Protein AF-A0A6C9QBT0-F1 (afdb_monomer_lite)

Secondary structure (DSSP, 8-state):
-HHHHHHHHTSTT---HHHHHHHHHHHHHHHHHHHTTS-TTSHHHHHHHHHHHHHHHHHHHHHHHHHT--TT--HHHHHHHHHHHHHHHHHHHHHHH-

pLDDT: mean 93.36, std 4.86, range [68.44, 98.25]

Foldseek 3Di:
DVVVVVCVCPDPPDPDSVVVVVVCCVVVVVLVVVVVPDDPVCVVVNVLQVQLVVLVVLQVVLVVCVVPPDPDDDPVVVVVSPVVSVVSNVVSNVSNVD

Sequence (98 aa):
MAIALIATIFGPDTGNVGWILLAMVIGGAIGIRLAKKVEMTEMPELVAILHSFVGLAAVLVGFNSYLHHDAGMAPILVNIHLTEVFLGIFIGAVTFTG

Organism: Escherichia coli (NCBI:txid562)

Structure (mmCIF, N/CA/C/O backbone):
data_AF-A0A6C9QBT0-F1
#
_entry.id   AF-A0A6C9QBT0-F1
#
loop_
_atom_site.group_PDB
_atom_site.id
_atom_site.type_symbol
_atom_site.label_atom_id
_atom_site.label_alt_id
_atom_site.label_comp_id
_atom_site.label_asym_id
_atom_site.label_entity_id
_atom_site.label_seq_id
_atom_site.pdbx_PDB_ins_code
_atom_site.Cartn_x
_atom_site.Cartn_y
_atom_site.Cartn_z
_atom_site.occupancy
_atom_site.B_iso_or_equiv
_atom_site.auth_seq_id
_atom_site.auth_comp_id
_atom_site.auth_asym_id
_atom_site.auth_atom_id
_atom_site.pdbx_PDB_model_num
ATOM 1 N N .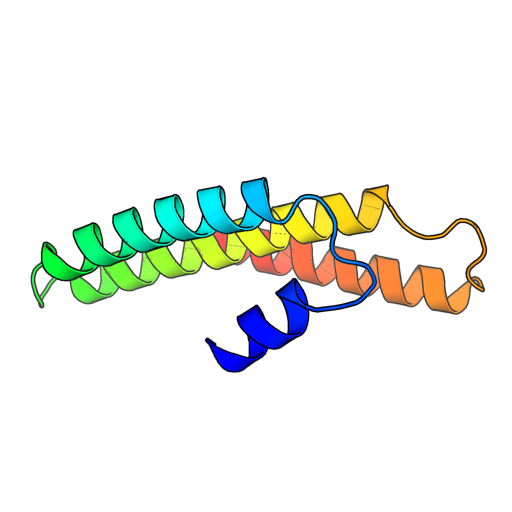 MET A 1 1 ? -10.219 8.470 -3.468 1.00 89.38 1 MET A N 1
ATOM 2 C CA . MET A 1 1 ? -9.833 7.076 -3.787 1.00 89.38 1 MET A CA 1
ATOM 3 C C . MET A 1 1 ? -10.612 6.469 -4.946 1.00 89.38 1 MET A C 1
ATOM 5 O O . MET A 1 1 ? -9.960 6.007 -5.867 1.00 89.38 1 MET A O 1
ATOM 9 N N . ALA A 1 2 ? -11.954 6.492 -4.959 1.00 92.75 2 ALA A N 1
ATOM 10 C CA . ALA A 1 2 ? -12.741 5.835 -6.018 1.00 92.75 2 ALA A CA 1
ATOM 11 C C . ALA A 1 2 ? -12.336 6.238 -7.452 1.00 92.75 2 ALA A C 1
ATOM 13 O O . ALA A 1 2 ? -12.124 5.369 -8.286 1.00 92.75 2 ALA A O 1
ATOM 14 N N . ILE A 1 3 ? -12.143 7.537 -7.714 1.00 95.31 3 ILE A N 1
ATOM 15 C CA . ILE A 1 3 ? -11.722 8.033 -9.037 1.00 95.31 3 ILE A CA 1
ATOM 16 C C . ILE A 1 3 ? -10.363 7.452 -9.456 1.00 95.31 3 ILE A C 1
ATOM 18 O O . ILE A 1 3 ? -10.228 6.998 -10.583 1.00 95.31 3 ILE A O 1
ATOM 22 N N . ALA A 1 4 ? -9.379 7.423 -8.550 1.00 93.56 4 ALA A N 1
ATOM 23 C CA . ALA A 1 4 ? -8.054 6.875 -8.841 1.00 93.56 4 ALA A CA 1
ATOM 24 C C . ALA A 1 4 ? -8.125 5.379 -9.179 1.00 93.56 4 ALA A C 1
ATOM 26 O O . ALA A 1 4 ? -7.560 4.956 -10.177 1.00 93.56 4 ALA A O 1
ATOM 27 N N . LEU A 1 5 ? -8.887 4.598 -8.404 1.00 93.88 5 LEU A N 1
ATOM 28 C CA . LEU A 1 5 ? -9.076 3.167 -8.663 1.00 93.88 5 LEU A CA 1
ATOM 29 C C . LEU A 1 5 ? -9.723 2.914 -10.027 1.00 93.88 5 LEU A C 1
ATOM 31 O O . LEU A 1 5 ? -9.268 2.046 -10.764 1.00 93.88 5 LEU A O 1
ATOM 35 N N . ILE A 1 6 ? -10.754 3.688 -10.377 1.00 93.69 6 ILE A N 1
ATOM 36 C CA . ILE A 1 6 ? -11.409 3.593 -11.687 1.00 93.69 6 ILE A CA 1
ATOM 37 C C . ILE A 1 6 ? -10.406 3.941 -12.792 1.00 93.69 6 ILE A C 1
ATOM 39 O O . ILE A 1 6 ? -10.236 3.161 -13.722 1.00 93.69 6 ILE A O 1
ATOM 43 N N . ALA A 1 7 ? -9.700 5.067 -12.674 1.00 94.38 7 ALA A N 1
ATOM 44 C CA . ALA A 1 7 ? -8.721 5.483 -13.673 1.00 94.38 7 ALA A CA 1
ATOM 45 C C . ALA A 1 7 ? -7.620 4.430 -13.888 1.00 94.38 7 ALA A C 1
ATOM 47 O O . ALA A 1 7 ? -7.277 4.144 -15.031 1.00 94.38 7 ALA A O 1
ATOM 48 N N . THR A 1 8 ? -7.110 3.816 -12.815 1.00 93.25 8 THR A N 1
ATOM 49 C CA . THR A 1 8 ? -6.099 2.758 -12.914 1.00 93.25 8 THR A CA 1
ATOM 50 C C . THR A 1 8 ? -6.669 1.492 -13.548 1.00 93.25 8 THR A C 1
ATOM 52 O O . THR A 1 8 ? -6.073 0.988 -14.487 1.00 93.25 8 THR A O 1
ATOM 55 N N . ILE A 1 9 ? -7.834 1.002 -13.107 1.00 93.44 9 ILE A N 1
ATOM 56 C CA . ILE A 1 9 ? -8.418 -0.255 -13.615 1.00 93.44 9 ILE A CA 1
ATOM 57 C C . ILE A 1 9 ? -8.737 -0.184 -15.115 1.00 93.44 9 ILE A C 1
ATOM 59 O O . ILE A 1 9 ? -8.577 -1.178 -15.819 1.00 93.44 9 ILE A O 1
ATOM 63 N N . PHE A 1 10 ? -9.181 0.976 -15.605 1.00 93.19 10 PHE A N 1
ATOM 64 C CA . PHE A 1 10 ? -9.486 1.193 -17.024 1.00 93.19 10 PHE A CA 1
ATOM 65 C C . PHE A 1 10 ? -8.275 1.668 -17.849 1.00 93.19 10 PHE A C 1
ATOM 67 O O . PHE A 1 10 ? -8.432 2.007 -19.023 1.00 93.19 10 PHE A O 1
ATOM 74 N N . GLY A 1 11 ? -7.076 1.701 -17.259 1.00 93.00 11 GLY A N 1
ATOM 75 C CA . GLY A 1 11 ? -5.840 2.040 -17.961 1.00 93.00 11 GLY A CA 1
ATOM 76 C C . GLY A 1 11 ? -5.418 0.961 -18.974 1.00 93.00 11 GLY A C 1
ATOM 77 O O . GLY A 1 11 ? -5.707 -0.218 -18.759 1.00 93.00 11 GLY A O 1
ATOM 78 N N . PRO A 1 12 ? -4.713 1.340 -20.057 1.00 88.38 12 PRO A N 1
ATOM 79 C CA . PRO A 1 12 ? -4.380 0.446 -21.173 1.00 88.38 12 PRO A CA 1
ATOM 80 C C . PRO A 1 12 ? -3.470 -0.730 -20.789 1.00 88.38 12 PRO A C 1
ATOM 82 O O . PRO A 1 12 ? -3.578 -1.795 -21.388 1.00 88.38 12 PRO A O 1
ATOM 85 N N . ASP A 1 13 ? -2.626 -0.563 -19.770 1.00 86.44 13 ASP A N 1
ATOM 86 C CA . ASP A 1 13 ? -1.643 -1.568 -19.340 1.00 86.44 13 ASP A CA 1
ATOM 87 C C . ASP A 1 13 ? -2.153 -2.480 -18.208 1.00 86.44 13 ASP A C 1
ATOM 89 O O . ASP A 1 13 ? -1.401 -3.268 -17.629 1.00 86.44 13 ASP A O 1
ATOM 93 N N . THR A 1 14 ? -3.440 -2.392 -17.860 1.00 88.19 14 THR A N 1
ATOM 94 C CA . THR A 1 14 ? -3.999 -3.161 -16.743 1.00 88.19 14 THR A CA 1
ATOM 95 C C . THR A 1 14 ? -4.377 -4.575 -17.170 1.00 88.19 14 THR A C 1
ATOM 97 O O . THR A 1 14 ? -5.385 -4.808 -17.836 1.00 88.19 14 THR A O 1
ATOM 100 N N . GLY A 1 15 ? -3.590 -5.550 -16.720 1.00 89.44 15 GLY A N 1
ATOM 101 C CA . GLY A 1 15 ? -3.909 -6.974 -16.823 1.00 89.44 15 GLY A CA 1
ATOM 102 C C . GLY A 1 15 ? -4.662 -7.515 -15.604 1.00 89.44 15 GLY A C 1
ATOM 103 O O . GLY A 1 15 ? -4.703 -6.901 -14.541 1.00 89.44 15 GLY A O 1
ATOM 104 N N . ASN A 1 16 ? -5.227 -8.719 -15.736 1.00 91.81 16 ASN A N 1
ATOM 105 C CA . ASN A 1 16 ? -5.737 -9.522 -14.613 1.00 91.81 16 ASN A CA 1
ATOM 106 C C . ASN A 1 16 ? -6.741 -8.811 -13.680 1.00 91.81 16 ASN A C 1
ATOM 108 O O . ASN A 1 16 ? -6.781 -9.079 -12.478 1.00 91.81 16 ASN A O 1
ATOM 112 N N . VAL A 1 17 ? -7.611 -7.961 -14.236 1.00 93.31 17 VAL A N 1
ATOM 113 C CA . VAL A 1 17 ? -8.601 -7.165 -13.482 1.00 93.31 17 VAL A CA 1
ATOM 114 C C . VAL A 1 17 ? -9.454 -8.010 -12.526 1.00 93.31 17 VAL A C 1
ATOM 116 O O . VAL A 1 17 ? -9.765 -7.564 -11.425 1.00 93.31 17 VAL A O 1
ATOM 119 N N . GLY A 1 18 ? -9.784 -9.256 -12.889 1.00 94.56 18 GLY A N 1
ATOM 120 C CA . GLY A 1 18 ? -10.527 -10.169 -12.012 1.00 94.56 18 GLY A CA 1
ATOM 121 C C . GLY A 1 18 ? -9.836 -10.427 -10.666 1.00 94.56 18 GLY A C 1
ATOM 122 O O . GLY A 1 18 ? -10.494 -10.397 -9.627 1.00 94.56 18 GLY A O 1
ATOM 123 N N . TRP A 1 19 ? -8.510 -10.603 -10.662 1.00 95.38 19 TRP A N 1
ATOM 124 C CA . TRP A 1 19 ? -7.727 -10.783 -9.433 1.00 95.38 19 TRP A CA 1
ATOM 125 C C . TRP A 1 19 ? -7.642 -9.498 -8.612 1.00 95.38 19 TRP A C 1
ATOM 127 O O . TRP A 1 19 ? -7.756 -9.550 -7.387 1.00 95.38 19 TRP A O 1
ATOM 137 N N . ILE A 1 20 ? -7.505 -8.349 -9.281 1.00 94.44 20 ILE A N 1
ATOM 138 C CA . ILE A 1 20 ? -7.495 -7.032 -8.633 1.00 94.44 20 ILE A CA 1
ATOM 139 C C . ILE A 1 20 ? -8.817 -6.812 -7.890 1.00 94.44 20 ILE A C 1
ATOM 141 O O . ILE A 1 20 ? -8.817 -6.531 -6.691 1.00 94.44 20 ILE A O 1
ATOM 145 N N . LEU A 1 21 ? -9.951 -7.004 -8.571 1.00 95.06 21 LEU A N 1
ATOM 146 C CA . LEU A 1 21 ? -11.277 -6.834 -7.976 1.00 95.06 21 LEU A CA 1
ATOM 147 C C . LEU A 1 21 ? -11.513 -7.806 -6.817 1.00 95.06 21 LEU A C 1
ATOM 149 O O . LEU A 1 21 ? -12.038 -7.397 -5.781 1.00 95.06 21 LEU A O 1
ATOM 153 N N . LEU A 1 22 ? -11.092 -9.067 -6.954 1.00 96.50 22 LEU A N 1
ATOM 154 C CA . LEU A 1 22 ? -11.203 -10.054 -5.881 1.00 96.50 22 LEU A CA 1
ATOM 155 C C . LEU A 1 22 ? -10.426 -9.616 -4.631 1.00 96.50 22 LEU A C 1
ATOM 157 O O . LEU A 1 22 ? -10.988 -9.593 -3.535 1.00 96.50 22 LEU A O 1
ATOM 161 N N . ALA A 1 23 ? -9.162 -9.217 -4.793 1.00 95.25 23 ALA A N 1
ATOM 162 C CA . ALA A 1 23 ? -8.327 -8.749 -3.689 1.00 95.25 23 ALA A CA 1
ATOM 163 C C . ALA A 1 23 ? -8.908 -7.486 -3.029 1.00 95.25 23 ALA A C 1
ATOM 165 O O . ALA A 1 23 ? -8.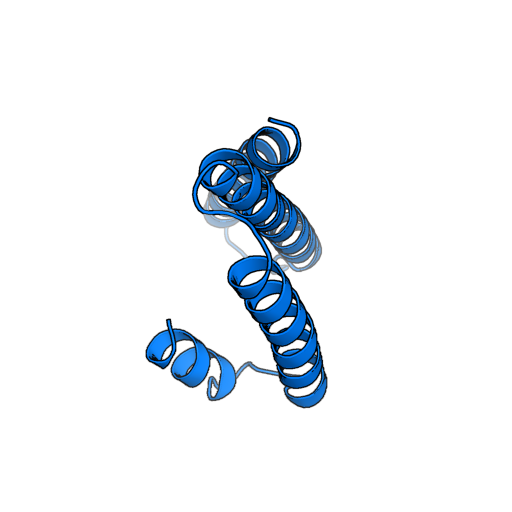953 -7.395 -1.800 1.00 95.25 23 ALA A O 1
ATOM 166 N N . MET A 1 24 ? -9.423 -6.545 -3.829 1.00 95.19 24 MET A N 1
ATOM 167 C CA . MET A 1 24 ? -10.075 -5.329 -3.335 1.00 95.19 24 MET A CA 1
ATOM 168 C C . MET A 1 24 ? -11.324 -5.634 -2.509 1.00 95.19 24 MET A C 1
ATOM 170 O O . MET A 1 24 ? -11.508 -5.051 -1.441 1.00 95.19 24 MET A O 1
ATOM 174 N N . VAL A 1 25 ? -12.179 -6.542 -2.985 1.00 96.81 25 VAL A N 1
ATOM 175 C CA . VAL A 1 25 ? -13.397 -6.936 -2.266 1.00 96.81 25 VAL A CA 1
ATOM 176 C C . VAL A 1 25 ? -13.041 -7.609 -0.945 1.00 96.81 25 VAL A C 1
ATOM 178 O O . VAL A 1 25 ? -13.621 -7.258 0.081 1.00 96.81 25 VAL A O 1
ATOM 181 N N . ILE A 1 26 ? -12.066 -8.522 -0.941 1.00 97.38 26 ILE A N 1
ATOM 182 C CA . ILE A 1 26 ? -11.626 -9.212 0.278 1.00 97.38 26 ILE A CA 1
ATOM 183 C C . ILE A 1 26 ? -11.052 -8.208 1.287 1.00 97.38 26 ILE A C 1
ATOM 185 O O . ILE A 1 26 ? -11.527 -8.144 2.424 1.00 97.38 26 ILE A O 1
ATOM 189 N N . GLY A 1 27 ? -10.082 -7.386 0.876 1.00 95.31 27 GLY A N 1
ATOM 190 C CA . GLY A 1 27 ? -9.451 -6.400 1.756 1.00 95.31 27 GLY A CA 1
ATOM 191 C C . GLY A 1 27 ? -10.442 -5.353 2.271 1.00 95.31 27 GLY A C 1
ATOM 192 O O . GLY A 1 27 ? -10.490 -5.071 3.470 1.00 95.31 27 GLY A O 1
ATOM 193 N N . GLY A 1 28 ? -11.298 -4.834 1.387 1.00 95.19 28 GLY A N 1
ATOM 194 C CA . GLY A 1 28 ? -12.336 -3.867 1.737 1.00 95.19 28 GLY A CA 1
ATOM 195 C C . GLY A 1 28 ? -13.377 -4.438 2.701 1.00 95.19 28 GLY A C 1
ATOM 196 O O . GLY A 1 28 ? -13.734 -3.777 3.676 1.00 95.19 28 GLY A O 1
ATOM 197 N N . ALA A 1 29 ? -13.833 -5.675 2.487 1.00 96.56 29 ALA A N 1
ATOM 198 C CA . ALA A 1 29 ? -14.796 -6.327 3.373 1.00 96.56 29 ALA A CA 1
ATOM 199 C C . ALA A 1 29 ? -14.224 -6.556 4.781 1.00 96.56 29 ALA A C 1
ATOM 201 O O . ALA A 1 29 ? -14.907 -6.274 5.771 1.00 96.56 29 ALA A O 1
ATOM 202 N N . ILE A 1 30 ? -12.972 -7.019 4.879 1.00 95.44 30 ILE A N 1
ATOM 203 C CA . ILE A 1 30 ? -12.280 -7.205 6.163 1.00 95.44 30 ILE A CA 1
ATOM 204 C C . ILE A 1 30 ? -12.125 -5.858 6.879 1.00 95.44 30 ILE A C 1
ATOM 206 O O . ILE A 1 30 ? -12.523 -5.740 8.040 1.00 95.44 30 ILE A O 1
ATOM 210 N N . GLY A 1 31 ? -11.636 -4.829 6.179 1.00 93.62 31 GLY A N 1
ATOM 211 C CA . GLY A 1 31 ? -11.450 -3.489 6.741 1.00 93.62 31 GLY A CA 1
ATOM 212 C C . GLY A 1 31 ? -12.753 -2.876 7.259 1.00 93.62 31 GLY A C 1
ATOM 213 O O . GLY A 1 31 ? -12.808 -2.405 8.394 1.00 93.62 31 GLY A O 1
ATOM 214 N N . ILE A 1 32 ? -13.839 -2.959 6.480 1.00 94.88 32 ILE A N 1
ATOM 215 C CA . ILE A 1 32 ? -15.165 -2.470 6.897 1.00 94.88 32 ILE A CA 1
ATOM 216 C C . ILE A 1 32 ? -15.672 -3.233 8.123 1.00 94.88 32 ILE A C 1
ATOM 218 O O . I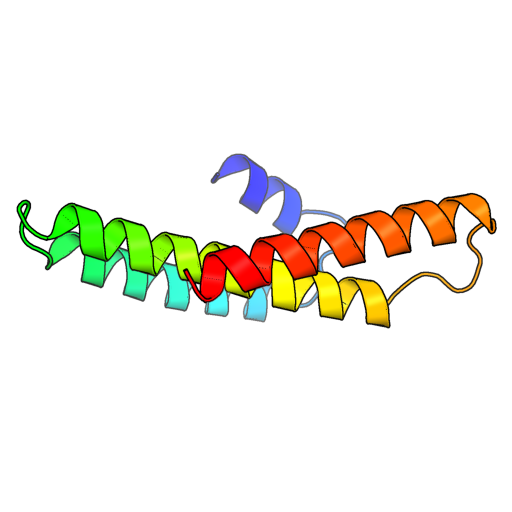LE A 1 32 ? -16.282 -2.638 9.014 1.00 94.88 32 ILE A O 1
ATOM 222 N N . ARG A 1 33 ? -15.457 -4.551 8.181 1.00 95.12 33 ARG A N 1
ATOM 223 C CA . ARG A 1 33 ? -15.937 -5.365 9.301 1.00 95.12 33 ARG A CA 1
ATOM 224 C C . ARG A 1 33 ? -15.186 -5.066 10.595 1.00 95.12 33 ARG A C 1
ATOM 226 O O . ARG A 1 33 ? -15.840 -4.983 11.631 1.00 95.12 33 ARG A O 1
ATOM 233 N N . LEU A 1 34 ? -13.869 -4.878 10.532 1.00 92.25 34 LEU A N 1
ATOM 234 C CA . LEU A 1 34 ? -13.066 -4.456 11.682 1.00 92.25 34 LEU A CA 1
ATOM 235 C C . LEU A 1 34 ? -13.477 -3.053 12.142 1.00 92.25 34 LEU A C 1
ATOM 237 O O . LEU A 1 34 ? -13.830 -2.880 13.304 1.00 92.25 34 LEU A O 1
ATOM 241 N N . ALA A 1 35 ? -13.574 -2.091 11.221 1.00 92.31 35 ALA A N 1
ATOM 242 C CA . ALA A 1 35 ? -13.937 -0.711 11.547 1.00 92.31 35 ALA A CA 1
ATOM 243 C C . ALA A 1 35 ? -15.319 -0.564 12.201 1.00 92.31 35 ALA A C 1
ATOM 245 O O . ALA A 1 35 ? -15.530 0.343 12.996 1.00 92.31 35 ALA A O 1
ATOM 246 N N . LYS A 1 36 ? -16.270 -1.453 11.890 1.00 93.44 36 LYS A N 1
ATOM 247 C CA . LYS A 1 36 ? -17.606 -1.444 12.507 1.00 93.44 36 LYS A CA 1
ATOM 248 C C . LYS A 1 36 ? -17.668 -2.093 13.891 1.00 93.44 36 LYS A C 1
ATOM 250 O O . LYS A 1 36 ? -18.684 -1.938 14.561 1.00 93.44 36 LYS A O 1
ATOM 255 N N . LYS A 1 37 ? -16.669 -2.892 14.267 1.00 92.44 37 LYS A N 1
ATOM 256 C CA . LYS A 1 37 ? -16.706 -3.709 15.489 1.00 92.44 37 LYS A CA 1
ATOM 257 C C . LYS A 1 37 ? -15.913 -3.089 16.642 1.00 92.44 37 LYS A C 1
ATOM 259 O O . LYS A 1 37 ? -16.238 -3.373 17.787 1.00 92.44 37 LYS A O 1
ATOM 264 N N . VAL A 1 38 ? -14.886 -2.301 16.334 1.00 91.81 38 VAL A N 1
ATOM 265 C CA . VAL A 1 38 ? -13.977 -1.709 17.324 1.00 91.81 38 VAL A CA 1
ATOM 266 C C . VAL A 1 38 ? -14.664 -0.570 18.079 1.00 91.81 38 VAL A C 1
ATOM 268 O O . VAL A 1 38 ? -15.411 0.217 17.492 1.00 91.81 38 VAL A O 1
ATOM 271 N N . GLU A 1 39 ? -14.427 -0.500 19.387 1.00 92.44 39 GLU A N 1
ATOM 272 C CA . GLU A 1 39 ? -14.958 0.560 20.240 1.00 92.44 39 GLU A CA 1
ATOM 273 C C . GLU A 1 39 ? -14.236 1.891 19.990 1.00 92.44 39 GLU A C 1
ATOM 275 O O . GLU A 1 39 ? -13.076 1.938 19.586 1.00 92.44 39 GLU A O 1
ATOM 280 N N . MET A 1 40 ? -14.899 3.016 20.272 1.00 92.62 40 MET A N 1
ATOM 281 C CA . MET A 1 40 ? -14.313 4.343 20.022 1.00 92.62 40 MET A CA 1
ATOM 282 C C . MET A 1 40 ? -13.046 4.624 20.856 1.00 92.62 40 MET A C 1
ATOM 284 O O . MET A 1 40 ? -12.266 5.510 20.512 1.00 92.62 40 MET A O 1
ATOM 288 N N . THR A 1 41 ? -12.831 3.874 21.936 1.00 92.88 41 THR A N 1
ATOM 289 C CA . THR A 1 41 ? -11.645 3.907 22.808 1.00 92.88 41 THR A CA 1
ATOM 290 C C . THR A 1 41 ? -10.424 3.232 22.180 1.00 92.88 41 THR A C 1
ATOM 292 O O . THR A 1 41 ? -9.302 3.671 22.415 1.00 92.88 41 THR A O 1
ATOM 295 N N . GLU A 1 42 ? -10.638 2.219 21.342 1.00 93.31 42 GLU A N 1
ATOM 296 C CA . GLU A 1 42 ? -9.606 1.419 20.665 1.00 93.31 42 GLU A CA 1
ATOM 297 C C . GLU A 1 42 ? -9.293 1.945 19.250 1.00 93.31 42 GLU A C 1
ATOM 299 O O . GLU A 1 42 ? -8.507 1.362 18.499 1.00 93.31 42 GLU A O 1
ATOM 304 N N . MET A 1 43 ? -9.875 3.087 18.868 1.00 94.50 43 MET A N 1
ATOM 305 C CA . MET A 1 43 ? -9.602 3.742 17.584 1.00 94.50 43 MET A CA 1
ATOM 306 C C . MET A 1 43 ? -8.104 3.962 17.309 1.00 94.50 43 MET A C 1
ATOM 308 O O . MET A 1 43 ? -7.706 3.753 16.160 1.00 94.50 43 MET A O 1
ATOM 312 N N . PRO A 1 44 ? -7.248 4.332 18.290 1.00 94.50 44 PRO A N 1
ATOM 313 C CA . PRO A 1 44 ? -5.809 4.442 18.049 1.00 94.50 44 PRO A CA 1
ATOM 314 C C . PRO A 1 44 ? -5.167 3.133 17.567 1.00 94.50 44 PRO A C 1
ATOM 316 O O . PRO A 1 44 ? -4.352 3.159 16.646 1.00 94.50 44 PRO A O 1
ATOM 319 N N . GLU A 1 45 ? -5.565 1.988 18.126 1.00 94.38 45 GLU A N 1
ATOM 320 C CA . GLU A 1 45 ? -5.006 0.677 17.770 1.00 94.38 45 GLU A CA 1
ATOM 321 C C . GLU A 1 45 ? -5.467 0.227 16.382 1.00 94.38 45 GLU A C 1
ATOM 323 O O . GLU A 1 45 ? -4.664 -0.245 15.573 1.00 94.38 45 GLU A O 1
ATOM 328 N N . LEU A 1 46 ? -6.748 0.448 16.062 1.00 93.56 46 LEU A N 1
ATOM 329 C CA . LEU A 1 46 ? -7.275 0.174 14.727 1.00 93.56 46 LEU A CA 1
ATOM 330 C C . LEU A 1 46 ? -6.566 1.021 13.659 1.00 93.56 46 LEU A C 1
ATOM 332 O O . LEU A 1 46 ? -6.269 0.531 12.570 1.00 93.56 46 LEU A O 1
ATOM 336 N N . VAL A 1 47 ? -6.286 2.292 13.948 1.00 94.25 47 VAL A N 1
ATOM 337 C CA . VAL A 1 47 ? -5.558 3.156 13.011 1.00 94.25 47 VAL A CA 1
ATOM 338 C C . VAL A 1 47 ? -4.117 2.675 12.835 1.00 94.25 47 VAL A C 1
ATOM 340 O O . VAL A 1 47 ? -3.651 2.614 11.697 1.00 94.25 47 VAL A O 1
ATOM 343 N N . ALA A 1 48 ? -3.439 2.275 13.915 1.00 95.00 48 ALA A N 1
ATOM 344 C CA . ALA A 1 48 ? -2.072 1.759 13.855 1.00 95.00 48 ALA A CA 1
ATOM 345 C C . ALA A 1 48 ? -1.969 0.502 12.974 1.00 95.00 48 ALA A C 1
ATOM 347 O O . ALA A 1 48 ? -1.161 0.462 12.046 1.00 95.00 48 ALA A O 1
ATOM 348 N N . ILE A 1 49 ? -2.850 -0.485 13.174 1.00 94.19 49 ILE A N 1
ATOM 349 C CA . ILE A 1 49 ? -2.827 -1.714 12.365 1.00 94.19 49 ILE A CA 1
ATOM 350 C C . ILE A 1 49 ? -3.217 -1.465 10.901 1.00 94.19 49 ILE A C 1
ATOM 352 O O . ILE A 1 49 ? -2.660 -2.073 9.990 1.00 94.19 49 ILE A O 1
ATOM 356 N N . LEU A 1 50 ? -4.155 -0.553 10.628 1.00 92.75 50 LEU A N 1
ATOM 357 C CA . LEU A 1 50 ? -4.493 -0.200 9.248 1.00 92.75 50 LEU A CA 1
ATOM 358 C C . LEU A 1 50 ? -3.330 0.514 8.550 1.00 92.75 50 LEU A C 1
ATOM 360 O O . LEU A 1 50 ? -3.122 0.307 7.354 1.00 92.75 50 LEU A O 1
ATOM 364 N N . HIS A 1 51 ? -2.560 1.321 9.282 1.00 96.19 51 HIS A N 1
ATOM 365 C CA . HIS A 1 51 ? -1.387 1.994 8.738 1.00 96.19 51 HIS A CA 1
ATOM 366 C C . HIS A 1 51 ? -0.216 1.033 8.502 1.00 96.19 51 HIS A C 1
ATOM 368 O O . HIS A 1 51 ? 0.459 1.150 7.478 1.00 96.19 51 HIS A O 1
ATOM 374 N N . SER A 1 52 ? -0.030 0.021 9.354 1.00 96.44 52 SER A N 1
ATOM 375 C CA . SER A 1 52 ? 0.994 -1.002 9.119 1.00 96.44 52 SER A CA 1
ATOM 376 C C . SER A 1 52 ? 0.737 -1.761 7.807 1.00 96.44 52 SER A C 1
ATOM 378 O O . SER A 1 52 ? 1.665 -1.962 7.020 1.00 96.44 52 SER A O 1
ATOM 380 N N . PHE A 1 53 ? -0.523 -2.065 7.466 1.00 96.06 53 PHE A N 1
ATOM 381 C CA . PHE A 1 53 ? -0.865 -2.649 6.159 1.00 96.06 53 PHE A CA 1
ATOM 382 C C . PHE A 1 53 ? -0.508 -1.749 4.965 1.00 96.06 53 PHE A C 1
ATOM 384 O O . PHE A 1 53 ? -0.160 -2.274 3.904 1.00 96.06 53 PHE A O 1
ATOM 391 N N . VAL A 1 54 ? -0.543 -0.418 5.116 1.00 96.12 54 VAL A N 1
ATOM 392 C CA . VAL A 1 54 ? -0.055 0.511 4.077 1.00 96.12 54 VAL A CA 1
ATOM 393 C C . VAL A 1 54 ? 1.455 0.347 3.890 1.00 96.12 54 VAL A C 1
ATOM 395 O O . VAL A 1 54 ? 1.923 0.273 2.754 1.00 96.12 54 VAL A O 1
ATOM 398 N N . GLY A 1 55 ? 2.202 0.215 4.990 1.00 97.25 55 GLY A N 1
ATOM 399 C CA . GLY A 1 55 ? 3.637 -0.073 4.962 1.00 97.25 55 GLY A CA 1
ATOM 400 C C . GLY A 1 55 ? 3.961 -1.390 4.251 1.00 97.25 55 GLY A C 1
ATOM 401 O O . GLY A 1 55 ? 4.781 -1.416 3.332 1.00 97.25 55 GLY A O 1
ATOM 402 N N . LEU A 1 56 ? 3.249 -2.470 4.590 1.00 97.69 56 LEU A N 1
ATOM 403 C CA . LEU A 1 56 ? 3.417 -3.769 3.930 1.00 97.69 56 LEU A CA 1
ATOM 404 C C . LEU A 1 56 ? 3.104 -3.700 2.428 1.00 97.69 56 LEU A C 1
ATOM 406 O O . LEU A 1 56 ? 3.836 -4.270 1.619 1.00 97.69 56 LEU A O 1
ATOM 410 N N . ALA A 1 57 ? 2.044 -2.986 2.038 1.00 97.00 57 ALA A N 1
ATOM 411 C CA . ALA A 1 57 ? 1.706 -2.793 0.631 1.00 97.00 57 ALA A CA 1
ATOM 412 C C . ALA A 1 57 ? 2.826 -2.059 -0.126 1.00 97.00 57 ALA A C 1
ATOM 414 O O . ALA A 1 57 ? 3.194 -2.487 -1.220 1.00 97.00 57 ALA A O 1
ATOM 415 N N . ALA A 1 58 ? 3.415 -1.014 0.467 1.00 97.38 58 ALA A N 1
ATOM 416 C CA . ALA A 1 58 ? 4.547 -0.297 -0.122 1.00 97.38 58 ALA A CA 1
ATOM 417 C C . ALA A 1 58 ? 5.773 -1.206 -0.317 1.00 97.38 58 ALA A C 1
ATOM 419 O O . ALA A 1 58 ? 6.399 -1.171 -1.376 1.00 97.38 58 ALA A O 1
ATOM 420 N N . VAL A 1 59 ? 6.070 -2.076 0.655 1.00 98.12 59 VAL A N 1
ATOM 421 C CA . VAL A 1 59 ? 7.160 -3.061 0.551 1.00 98.12 59 VAL A CA 1
ATOM 422 C C . VAL A 1 59 ? 6.919 -4.035 -0.604 1.00 98.12 59 VAL A C 1
ATOM 424 O O . VAL A 1 59 ? 7.801 -4.227 -1.442 1.00 98.12 59 VAL A O 1
ATOM 427 N N . LEU A 1 60 ? 5.724 -4.630 -0.685 1.00 97.25 60 LEU A N 1
ATOM 428 C CA . LEU A 1 60 ? 5.391 -5.605 -1.731 1.00 97.25 60 LEU A CA 1
ATOM 429 C C . LEU A 1 60 ? 5.423 -4.983 -3.134 1.00 97.25 60 LEU A C 1
ATOM 431 O O . LEU A 1 60 ? 5.964 -5.587 -4.062 1.00 97.25 60 LEU A O 1
ATOM 435 N N . VAL A 1 61 ? 4.889 -3.767 -3.284 1.00 95.38 61 VAL A N 1
ATOM 436 C CA . VAL A 1 61 ? 4.921 -3.027 -4.555 1.00 95.38 61 VAL A CA 1
ATOM 437 C C . VAL A 1 61 ? 6.354 -2.640 -4.926 1.00 95.38 61 VAL A C 1
ATOM 439 O O . VAL A 1 61 ? 6.745 -2.821 -6.077 1.00 95.38 61 VAL A O 1
ATOM 442 N N . GLY A 1 62 ? 7.164 -2.188 -3.965 1.00 96.12 62 GLY A N 1
ATOM 443 C CA . GLY A 1 62 ? 8.571 -1.858 -4.195 1.00 96.12 62 GLY A CA 1
ATOM 444 C C . GLY A 1 62 ? 9.385 -3.059 -4.682 1.00 96.12 62 GLY A C 1
ATOM 445 O O . GLY A 1 62 ? 10.109 -2.951 -5.671 1.00 96.12 62 GLY A O 1
ATOM 446 N N . PHE A 1 63 ? 9.216 -4.231 -4.059 1.00 96.06 63 PHE A N 1
ATOM 447 C CA . PHE A 1 63 ? 9.861 -5.462 -4.532 1.00 96.06 63 PHE A CA 1
ATOM 448 C C . PHE A 1 63 ? 9.389 -5.866 -5.930 1.00 96.06 63 PHE A C 1
ATOM 450 O O . PHE A 1 63 ? 10.211 -6.252 -6.760 1.00 96.06 63 PHE A O 1
ATOM 457 N N . ASN A 1 64 ? 8.089 -5.763 -6.219 1.00 94.50 64 ASN A N 1
ATOM 458 C CA . ASN A 1 64 ? 7.576 -6.052 -7.556 1.00 94.50 64 ASN A CA 1
ATOM 459 C C . ASN A 1 64 ? 8.191 -5.120 -8.614 1.00 94.50 64 ASN A C 1
ATOM 461 O O . ASN A 1 64 ? 8.648 -5.606 -9.650 1.00 94.50 64 ASN A O 1
ATOM 465 N N . SER A 1 65 ? 8.277 -3.823 -8.308 1.00 92.75 65 SER A N 1
ATOM 466 C CA . SER A 1 65 ? 8.893 -2.808 -9.165 1.00 92.75 65 SER A CA 1
ATOM 467 C C . SER A 1 65 ? 10.382 -3.064 -9.396 1.00 92.75 65 SER A C 1
ATOM 469 O O . SER A 1 65 ? 10.846 -2.971 -10.528 1.00 92.75 65 SER A O 1
ATOM 471 N N . TYR A 1 66 ? 11.129 -3.443 -8.351 1.00 91.81 66 TYR A N 1
ATOM 472 C CA . TYR A 1 66 ? 12.545 -3.801 -8.473 1.00 91.81 66 TYR A CA 1
ATOM 473 C C . TYR A 1 66 ? 12.760 -4.968 -9.442 1.00 91.81 66 TYR A C 1
ATOM 475 O O . TYR A 1 66 ? 13.680 -4.945 -10.252 1.00 91.81 66 TYR A O 1
ATOM 483 N N . LEU A 1 67 ? 11.900 -5.988 -9.371 1.00 90.88 67 LEU A N 1
ATOM 484 C CA . LEU A 1 67 ? 12.020 -7.190 -10.197 1.00 90.88 67 LEU A CA 1
ATOM 485 C C . LEU A 1 67 ? 11.623 -6.971 -11.665 1.00 90.88 67 LEU A C 1
ATOM 487 O O . LEU A 1 67 ? 12.064 -7.736 -12.518 1.00 90.88 67 LEU A O 1
ATOM 491 N N . HIS A 1 68 ? 10.791 -5.968 -11.958 1.00 83.00 68 HIS A N 1
ATOM 492 C CA . HIS A 1 68 ? 10.245 -5.700 -13.297 1.00 83.00 68 HIS A CA 1
ATOM 493 C C . HIS A 1 68 ? 10.795 -4.416 -13.942 1.00 83.00 68 HIS A C 1
ATOM 495 O O . HIS A 1 68 ? 10.158 -3.857 -14.832 1.00 83.00 68 HIS A O 1
ATOM 501 N N . HIS A 1 69 ? 11.967 -3.927 -13.527 1.00 77.69 69 HIS A N 1
ATOM 502 C CA . HIS A 1 69 ? 12.524 -2.712 -14.121 1.00 77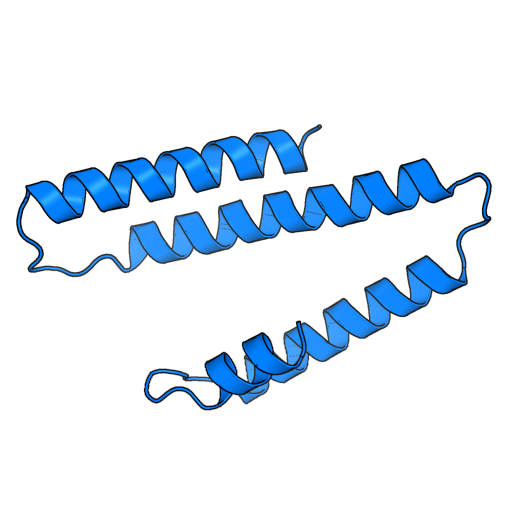.69 69 HIS A CA 1
ATOM 503 C C . HIS A 1 69 ? 12.967 -2.937 -15.584 1.00 77.69 69 HIS A C 1
ATOM 505 O O . HIS A 1 69 ? 13.559 -3.960 -15.932 1.00 77.69 69 HIS A O 1
ATOM 511 N N . ASP A 1 70 ? 12.729 -1.954 -16.453 1.00 76.62 70 ASP A N 1
ATOM 512 C CA . ASP A 1 70 ? 12.920 -2.101 -17.900 1.00 76.62 70 ASP A CA 1
ATOM 513 C C . ASP A 1 70 ? 14.393 -2.263 -18.327 1.00 76.62 70 ASP A C 1
ATOM 515 O O . ASP A 1 70 ? 15.274 -1.481 -17.943 1.00 76.62 70 ASP A O 1
ATOM 519 N N . ALA A 1 71 ? 14.658 -3.251 -19.187 1.00 68.44 71 ALA A N 1
ATOM 520 C CA . ALA A 1 71 ? 15.977 -3.545 -19.750 1.00 68.44 71 ALA A CA 1
ATOM 521 C C . ALA A 1 71 ? 16.283 -2.621 -20.943 1.00 68.44 71 ALA A C 1
ATOM 523 O O . ALA A 1 71 ? 16.353 -3.043 -22.093 1.00 68.44 71 ALA A O 1
ATOM 524 N N . GLY A 1 72 ? 16.425 -1.326 -20.673 1.00 77.94 72 GLY A N 1
ATOM 525 C CA . GLY A 1 72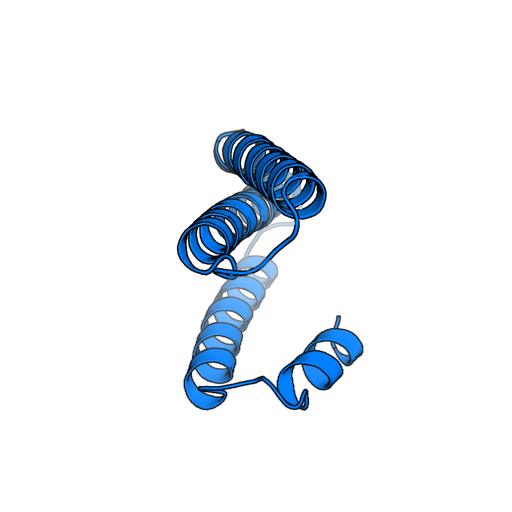 ? 16.695 -0.323 -21.711 1.00 77.94 72 GLY A CA 1
ATOM 526 C C . GLY A 1 72 ? 16.754 1.123 -21.223 1.00 77.94 72 GLY A C 1
ATOM 527 O O . GLY A 1 72 ? 16.994 2.029 -22.020 1.00 77.94 72 GLY A O 1
ATOM 528 N N . MET A 1 73 ? 16.546 1.363 -19.925 1.00 82.31 73 MET A N 1
ATOM 529 C CA . MET A 1 73 ? 16.616 2.705 -19.351 1.00 82.31 73 MET A CA 1
ATOM 530 C C . MET A 1 73 ? 18.033 3.285 -19.394 1.00 82.31 73 MET A C 1
ATOM 532 O O . MET 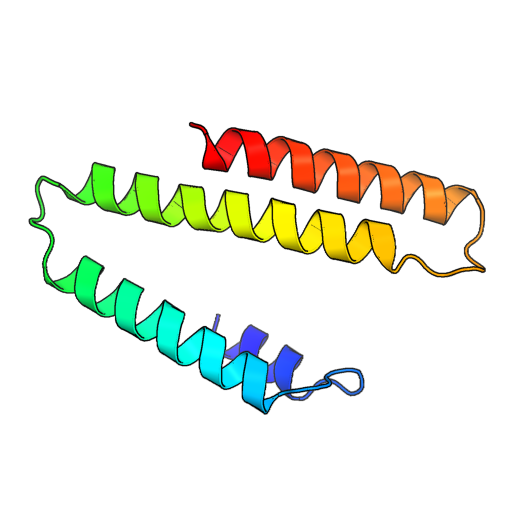A 1 73 ? 19.027 2.591 -19.177 1.00 82.31 73 MET A O 1
ATOM 536 N N . ALA A 1 74 ? 18.118 4.603 -19.596 1.00 90.81 74 ALA A N 1
ATOM 537 C CA . ALA A 1 74 ? 19.375 5.319 -19.432 1.00 90.81 74 ALA A CA 1
ATOM 538 C C . ALA A 1 74 ? 19.885 5.174 -17.981 1.00 90.81 74 ALA A C 1
ATOM 540 O O . ALA A 1 74 ? 19.071 5.182 -17.051 1.00 90.81 74 ALA A O 1
ATOM 541 N N . PRO A 1 75 ? 21.211 5.124 -17.749 1.00 88.94 75 PRO A N 1
ATOM 542 C CA . PRO A 1 75 ? 21.781 4.855 -16.424 1.00 88.94 75 PRO A CA 1
ATOM 543 C C . PRO A 1 75 ? 21.267 5.773 -15.306 1.00 88.94 75 PRO A C 1
ATOM 545 O O . PRO A 1 75 ? 21.108 5.345 -14.167 1.00 88.94 75 PRO A O 1
ATOM 548 N N . ILE A 1 76 ? 20.965 7.036 -15.624 1.00 93.25 76 ILE A N 1
ATOM 549 C CA . ILE A 1 76 ? 20.439 7.981 -14.635 1.00 93.25 76 ILE A CA 1
ATOM 550 C C . ILE A 1 76 ? 19.003 7.660 -14.203 1.00 93.25 76 ILE A C 1
ATOM 552 O O . ILE A 1 76 ? 18.692 7.797 -13.024 1.00 93.25 76 ILE A O 1
ATOM 556 N N . LEU A 1 77 ? 18.150 7.177 -15.116 1.00 91.75 77 LEU A N 1
ATOM 557 C CA . LEU A 1 77 ? 16.787 6.763 -14.774 1.00 91.75 77 LEU A CA 1
ATOM 558 C C . LEU A 1 77 ? 16.809 5.519 -13.885 1.00 91.75 77 LEU A C 1
ATOM 560 O O . LEU A 1 77 ? 16.057 5.457 -12.919 1.00 91.75 77 LEU A O 1
ATOM 564 N N . VAL A 1 78 ? 17.719 4.576 -14.158 1.00 91.12 78 VAL A N 1
ATOM 565 C CA . VAL A 1 78 ? 17.910 3.391 -13.309 1.00 91.12 78 VAL A CA 1
ATOM 566 C C . VAL A 1 78 ? 18.294 3.805 -11.889 1.00 91.12 78 VAL A C 1
ATOM 568 O O . VAL A 1 78 ? 17.683 3.341 -10.932 1.00 91.12 78 VAL A O 1
ATOM 571 N N . ASN A 1 79 ? 19.248 4.725 -11.732 1.00 92.88 79 ASN A N 1
ATOM 572 C CA . ASN A 1 79 ? 19.659 5.190 -10.406 1.00 92.88 79 ASN A CA 1
ATOM 573 C C . ASN A 1 79 ? 18.522 5.892 -9.648 1.00 92.88 79 ASN A C 1
ATOM 575 O O . ASN A 1 79 ? 18.363 5.665 -8.447 1.00 92.88 79 ASN A O 1
ATOM 579 N N . ILE A 1 80 ? 17.724 6.720 -10.334 1.00 94.25 80 ILE A N 1
ATOM 580 C CA . ILE A 1 80 ? 16.553 7.375 -9.732 1.00 94.25 80 ILE A CA 1
ATOM 581 C C . ILE A 1 80 ? 15.536 6.320 -9.293 1.00 94.25 80 ILE A C 1
ATOM 583 O O . ILE A 1 80 ? 15.117 6.329 -8.139 1.00 94.25 80 ILE A O 1
ATOM 587 N N . HIS A 1 81 ? 15.209 5.375 -10.176 1.00 93.62 81 HIS A N 1
ATOM 588 C CA . HIS A 1 81 ? 14.252 4.310 -9.899 1.00 93.62 81 HIS A CA 1
ATOM 589 C C . HIS A 1 81 ? 14.677 3.446 -8.708 1.00 93.62 81 HIS A C 1
ATOM 591 O O . HIS A 1 81 ? 13.900 3.230 -7.784 1.00 93.62 81 HIS A O 1
ATOM 597 N N . LEU A 1 82 ? 15.935 2.999 -8.679 1.00 93.56 82 LEU A N 1
ATOM 598 C CA . LEU A 1 82 ? 16.462 2.200 -7.571 1.00 93.56 82 LEU A CA 1
ATOM 599 C C . LEU A 1 82 ? 16.473 2.977 -6.251 1.00 93.56 82 LEU A C 1
ATOM 601 O O . LEU A 1 82 ? 16.196 2.397 -5.203 1.00 93.56 82 LEU A O 1
ATOM 605 N N . THR A 1 83 ? 16.750 4.283 -6.294 1.00 96.25 83 THR A N 1
ATOM 606 C CA . THR A 1 83 ? 16.689 5.140 -5.103 1.00 96.25 83 THR A CA 1
ATOM 607 C C . THR A 1 83 ? 15.254 5.273 -4.593 1.00 96.25 83 THR A C 1
ATOM 609 O O . THR A 1 83 ? 15.016 5.131 -3.395 1.00 96.25 83 THR A O 1
ATOM 612 N N . GLU A 1 84 ? 14.290 5.499 -5.487 1.00 96.31 84 GLU A N 1
ATOM 613 C CA . GLU A 1 84 ? 12.868 5.588 -5.143 1.00 96.31 84 GLU A CA 1
ATOM 614 C C . GLU A 1 84 ? 12.353 4.274 -4.547 1.00 96.31 84 GLU A C 1
ATOM 616 O O . GLU A 1 84 ? 11.749 4.274 -3.474 1.00 96.31 84 GLU A O 1
ATOM 621 N N . VAL A 1 85 ? 12.660 3.148 -5.194 1.00 96.12 85 VAL A N 1
ATOM 622 C CA . VAL A 1 85 ? 12.289 1.813 -4.716 1.00 96.12 85 VAL A CA 1
ATOM 623 C C . VAL A 1 85 ? 12.908 1.532 -3.348 1.00 96.12 85 VAL A C 1
ATOM 625 O O . VAL A 1 85 ? 12.210 1.059 -2.450 1.00 96.12 85 VAL A O 1
ATOM 628 N N . PHE A 1 86 ? 14.187 1.863 -3.148 1.00 97.12 86 PHE A N 1
ATOM 629 C CA . PHE A 1 86 ? 14.849 1.699 -1.854 1.00 97.12 86 PHE A CA 1
ATOM 630 C C . PHE A 1 86 ? 14.158 2.511 -0.753 1.00 97.12 86 PHE A C 1
ATOM 632 O O . PHE A 1 86 ? 13.834 1.958 0.299 1.00 97.12 86 PHE A O 1
ATOM 639 N N . LEU A 1 87 ? 13.896 3.800 -0.992 1.00 98.06 87 LEU A N 1
ATOM 640 C CA . LEU A 1 87 ? 13.222 4.657 -0.016 1.00 98.06 87 LEU A CA 1
ATOM 641 C C . LEU A 1 87 ? 11.800 4.164 0.276 1.00 98.06 87 LEU A C 1
ATOM 643 O O . LEU A 1 87 ? 11.407 4.110 1.441 1.00 98.06 87 LEU A O 1
ATOM 647 N N . GLY A 1 88 ? 11.054 3.756 -0.752 1.00 97.56 88 GLY A N 1
ATOM 648 C CA . GLY A 1 88 ? 9.702 3.220 -0.609 1.00 97.56 88 GLY A CA 1
ATOM 649 C C . GLY A 1 88 ? 9.657 1.949 0.240 1.00 97.56 88 GLY A C 1
ATOM 650 O O . GLY A 1 88 ? 8.857 1.863 1.173 1.00 97.56 88 GLY A O 1
ATOM 651 N N . ILE A 1 89 ? 10.553 0.991 -0.025 1.00 97.94 89 ILE A N 1
ATOM 652 C CA . ILE A 1 89 ? 10.655 -0.245 0.764 1.00 97.94 89 ILE A CA 1
ATOM 653 C C . ILE A 1 89 ? 11.102 0.064 2.194 1.00 97.94 89 ILE A C 1
ATOM 655 O O . ILE A 1 89 ? 10.514 -0.463 3.134 1.00 97.94 89 ILE A O 1
ATOM 659 N N . PHE A 1 90 ? 12.116 0.912 2.380 1.00 98.25 90 PHE A N 1
ATOM 660 C CA . PHE A 1 90 ? 12.634 1.240 3.708 1.00 98.25 90 PHE A CA 1
ATOM 661 C C . PHE A 1 90 ? 11.570 1.906 4.587 1.00 98.25 90 PHE A C 1
ATOM 663 O O . PHE A 1 90 ? 11.312 1.441 5.698 1.00 98.25 90 PHE A O 1
ATOM 670 N N . ILE A 1 91 ? 10.913 2.952 4.077 1.00 98.00 91 ILE A N 1
ATOM 671 C CA . ILE A 1 91 ? 9.850 3.657 4.805 1.00 98.00 91 ILE A CA 1
ATOM 672 C C . ILE A 1 91 ? 8.681 2.704 5.062 1.00 98.00 91 ILE A C 1
ATOM 674 O O . ILE A 1 91 ? 8.210 2.614 6.192 1.00 98.00 91 ILE A O 1
ATOM 678 N N . GLY A 1 92 ? 8.261 1.937 4.050 1.00 97.88 92 GLY A N 1
ATOM 679 C CA . GLY A 1 92 ? 7.181 0.963 4.190 1.00 97.88 92 GLY A CA 1
ATOM 680 C C . GLY A 1 92 ? 7.466 -0.108 5.245 1.00 97.88 92 GLY A C 1
ATOM 681 O O . GLY A 1 92 ? 6.588 -0.433 6.041 1.00 97.88 92 GLY A O 1
ATOM 682 N N . ALA A 1 93 ? 8.698 -0.619 5.304 1.00 97.88 93 ALA A N 1
ATOM 683 C CA . ALA A 1 93 ? 9.104 -1.613 6.291 1.00 97.88 93 ALA A CA 1
ATOM 684 C C . ALA A 1 93 ? 9.084 -1.036 7.711 1.00 97.88 93 ALA A C 1
ATOM 686 O O . ALA A 1 93 ? 8.523 -1.665 8.606 1.00 97.88 93 ALA A O 1
ATOM 687 N N . VAL A 1 94 ? 9.619 0.176 7.905 1.00 97.94 94 VAL A N 1
ATOM 688 C CA . VAL A 1 94 ? 9.576 0.869 9.203 1.00 97.94 94 VAL A CA 1
ATOM 689 C C . VAL A 1 94 ? 8.128 1.093 9.643 1.00 97.94 94 VAL A C 1
ATOM 691 O O . VAL A 1 94 ? 7.792 0.762 10.777 1.00 97.94 94 VAL A O 1
ATOM 694 N N . THR A 1 95 ? 7.261 1.567 8.744 1.00 97.31 95 THR A N 1
ATOM 695 C CA . THR A 1 95 ? 5.825 1.755 9.005 1.00 97.31 95 THR A CA 1
ATOM 696 C C . THR A 1 95 ? 5.098 0.451 9.327 1.00 97.31 95 THR A C 1
ATOM 698 O O . THR A 1 95 ? 4.154 0.459 10.104 1.00 97.31 95 THR A O 1
ATOM 701 N N . PHE A 1 96 ? 5.497 -0.673 8.729 1.00 97.44 96 PHE A N 1
ATOM 702 C CA . PHE A 1 96 ? 4.879 -1.963 9.028 1.00 97.44 96 PHE A CA 1
ATOM 703 C C . PHE A 1 96 ? 5.270 -2.490 10.413 1.00 97.44 96 PHE A C 1
ATOM 705 O O . PHE A 1 96 ? 4.456 -3.126 11.079 1.00 97.44 96 PHE A O 1
ATOM 712 N N . THR A 1 97 ? 6.517 -2.258 10.830 1.00 96.19 97 THR A N 1
ATOM 713 C CA . THR A 1 97 ? 7.047 -2.770 12.103 1.00 96.19 97 THR A CA 1
ATOM 714 C C . THR A 1 97 ? 6.808 -1.861 13.308 1.00 96.19 97 THR A C 1
ATOM 716 O O . THR A 1 97 ? 6.959 -2.336 14.432 1.00 96.19 97 THR A O 1
ATOM 719 N N . GLY A 1 98 ? 6.522 -0.577 13.080 1.00 89.06 98 GLY A N 1
ATOM 720 C CA . GLY A 1 98 ? 6.261 0.425 14.120 1.00 89.06 98 GLY A CA 1
ATOM 721 C C . GLY A 1 98 ? 4.792 0.502 14.491 1.00 89.06 98 GLY A C 1
ATOM 722 O O . GLY A 1 98 ? 4.522 0.591 15.707 1.00 89.06 98 GLY A O 1
#

InterPro domains:
  IPR034300 NADP transhydrogenase beta-like domain [PF02233] (1-98)

Radius of gyration: 16.77 Å; chains: 1; bounding box: 39×19×44 Å